Protein AF-A0A9Q4KXS8-F1 (afdb_monomer_lite)

Sequence (69 aa):
MQDSLLRWKTRKRLSAKPGDGLYALAEYKKVIRISIPIKSDGLVLISLEPDGYHEILLKEILSIVHDRF

Foldseek 3Di:
DVVVLVVQVVQVVVCPPVHHDQWDWDDDQFWIWIWGAAPVRDIDIDIDGPPPCVVVVVVVVSCCRVVPD

Structure (mmCIF, N/CA/C/O backbone):
data_AF-A0A9Q4KXS8-F1
#
_entry.id   AF-A0A9Q4KXS8-F1
#
loop_
_atom_site.group_PDB
_atom_site.id
_atom_site.type_symbol
_atom_site.label_atom_id
_atom_site.label_alt_id
_atom_site.label_comp_id
_atom_site.label_asym_id
_atom_site.label_entity_id
_atom_site.label_seq_id
_atom_site.pdbx_PDB_ins_code
_atom_site.Cartn_x
_atom_site.Cartn_y
_atom_site.Cartn_z
_atom_site.occupancy
_atom_site.B_iso_or_equiv
_atom_site.auth_seq_id
_atom_site.auth_comp_id
_atom_site.auth_asym_id
_atom_site.auth_atom_id
_atom_site.pdbx_PDB_model_num
ATOM 1 N N . MET A 1 1 ? 12.554 0.110 5.399 1.00 51.72 1 MET A N 1
ATOM 2 C CA . MET A 1 1 ? 11.487 -0.528 6.209 1.00 51.72 1 MET A CA 1
ATOM 3 C C . MET A 1 1 ? 10.723 0.489 7.067 1.00 51.72 1 MET A C 1
ATOM 5 O O . MET A 1 1 ? 9.502 0.509 6.971 1.00 51.72 1 MET A O 1
ATOM 9 N N . GLN A 1 2 ? 11.406 1.374 7.813 1.00 60.09 2 GLN A N 1
ATOM 10 C CA . GLN A 1 2 ? 10.796 2.400 8.691 1.00 60.09 2 GLN A CA 1
ATOM 11 C C . GLN A 1 2 ? 9.685 3.248 8.023 1.00 60.09 2 GLN A C 1
ATOM 13 O O . GLN A 1 2 ? 8.602 3.406 8.586 1.00 60.09 2 GLN A O 1
ATOM 18 N N . ASP A 1 3 ? 9.888 3.708 6.783 1.00 74.25 3 ASP A N 1
ATOM 19 C CA . ASP A 1 3 ? 8.926 4.598 6.105 1.00 74.25 3 ASP A CA 1
ATOM 20 C C . ASP A 1 3 ? 7.566 3.954 5.815 1.00 74.25 3 ASP A C 1
ATOM 22 O O . ASP A 1 3 ? 6.541 4.633 5.767 1.00 74.25 3 ASP A O 1
ATOM 26 N N . SER A 1 4 ? 7.528 2.639 5.590 1.00 72.12 4 SER A N 1
ATOM 27 C CA . SER A 1 4 ? 6.291 1.959 5.181 1.00 72.12 4 SER A CA 1
ATOM 28 C C . SER A 1 4 ? 5.331 1.785 6.360 1.00 72.12 4 SER A C 1
ATOM 30 O O . SER A 1 4 ? 4.127 1.993 6.207 1.00 72.12 4 SER A O 1
ATOM 32 N N . LEU A 1 5 ? 5.871 1.532 7.558 1.00 81.25 5 LEU A N 1
ATOM 33 C CA . LEU A 1 5 ? 5.091 1.469 8.792 1.00 81.25 5 LEU A CA 1
ATOM 34 C C . LEU A 1 5 ? 4.543 2.846 9.188 1.00 81.25 5 LEU A C 1
ATOM 36 O O . LEU A 1 5 ? 3.371 2.959 9.541 1.00 81.25 5 LEU A O 1
ATOM 40 N N . LEU A 1 6 ? 5.353 3.907 9.090 1.00 87.50 6 LEU A N 1
ATOM 41 C CA . LEU A 1 6 ? 4.901 5.272 9.385 1.00 87.50 6 LEU A CA 1
ATOM 42 C C . LEU A 1 6 ? 3.772 5.717 8.441 1.00 87.50 6 LEU A C 1
ATOM 44 O O . LEU A 1 6 ? 2.780 6.307 8.883 1.00 87.50 6 LEU A O 1
ATOM 48 N N . ARG A 1 7 ? 3.893 5.393 7.146 1.00 85.69 7 ARG A N 1
ATOM 49 C CA . ARG A 1 7 ? 2.836 5.627 6.149 1.00 85.69 7 ARG A CA 1
ATOM 50 C C . ARG A 1 7 ? 1.555 4.885 6.516 1.00 85.69 7 ARG A C 1
ATOM 52 O O . ARG A 1 7 ? 0.484 5.483 6.483 1.00 85.69 7 ARG A O 1
ATOM 59 N N . TRP A 1 8 ? 1.654 3.615 6.907 1.00 88.00 8 TRP A N 1
ATOM 60 C CA . TRP A 1 8 ? 0.490 2.837 7.332 1.00 88.00 8 TRP A CA 1
ATOM 61 C C . TRP A 1 8 ? -0.178 3.410 8.588 1.00 88.00 8 TRP A C 1
ATOM 63 O O . TRP A 1 8 ? -1.382 3.656 8.586 1.00 88.00 8 TRP A O 1
ATOM 73 N N . LYS A 1 9 ? 0.605 3.737 9.623 1.0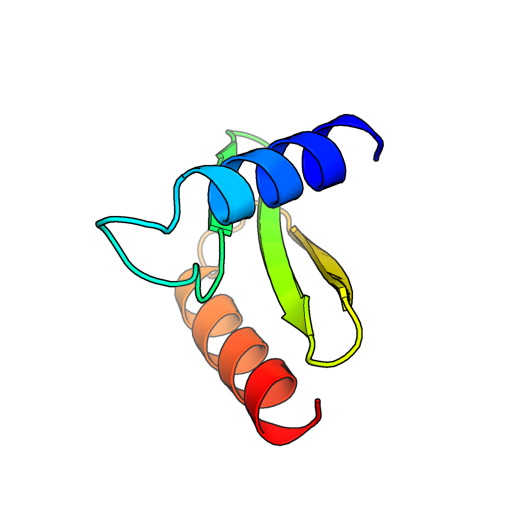0 87.94 9 LYS A N 1
ATOM 74 C CA . LYS A 1 9 ? 0.110 4.396 10.846 1.00 87.94 9 LYS A CA 1
ATOM 75 C C . LYS A 1 9 ? -0.593 5.718 10.547 1.00 87.94 9 LYS A C 1
ATOM 77 O O . LYS A 1 9 ? -1.602 6.043 11.163 1.00 87.94 9 LYS A O 1
ATOM 82 N N . THR A 1 10 ? -0.079 6.477 9.583 1.00 89.94 10 THR A N 1
ATOM 83 C CA . THR A 1 10 ? -0.711 7.726 9.147 1.00 89.94 10 THR A CA 1
ATOM 84 C C . THR A 1 10 ? -2.049 7.470 8.460 1.00 89.94 10 THR A C 1
ATOM 86 O O . THR A 1 10 ? -3.008 8.167 8.771 1.00 89.94 10 THR A O 1
ATOM 89 N N . ARG A 1 11 ? -2.160 6.443 7.605 1.00 88.44 11 ARG A N 1
ATOM 90 C CA . ARG A 1 11 ? -3.449 6.048 7.007 1.00 88.44 11 ARG A CA 1
ATOM 91 C C . ARG A 1 11 ? -4.469 5.631 8.062 1.00 88.44 11 ARG A C 1
ATOM 93 O O . ARG A 1 11 ? -5.591 6.110 8.000 1.00 88.44 11 ARG A O 1
ATOM 100 N N . LYS A 1 12 ? -4.061 4.838 9.063 1.00 87.44 12 LYS A N 1
ATOM 101 C CA . LYS A 1 12 ? -4.929 4.492 10.203 1.00 87.44 12 LYS A CA 1
ATOM 102 C C . LYS A 1 12 ? -5.419 5.740 10.944 1.00 87.44 12 LYS A C 1
ATOM 104 O O . LYS A 1 12 ? -6.592 5.852 11.248 1.00 87.44 12 LYS A O 1
ATOM 109 N N . ARG A 1 13 ? -4.549 6.724 11.196 1.00 90.44 13 ARG A N 1
ATOM 110 C CA . ARG A 1 13 ? -4.950 7.978 11.864 1.00 90.44 13 ARG A CA 1
ATOM 111 C C . ARG A 1 13 ? -5.937 8.809 11.034 1.00 90.44 13 ARG A C 1
ATOM 113 O O . ARG A 1 13 ? -6.739 9.545 11.596 1.00 90.44 13 ARG A O 1
ATOM 120 N N . LEU A 1 14 ? -5.856 8.717 9.710 1.00 90.50 14 LEU A N 1
ATOM 121 C CA . LEU A 1 14 ? -6.698 9.464 8.776 1.00 90.50 14 LEU A CA 1
ATOM 122 C C . LEU A 1 14 ? -7.947 8.679 8.326 1.00 90.50 14 LEU A C 1
ATOM 124 O O . LEU A 1 14 ? -8.662 9.160 7.449 1.00 90.50 14 LEU A O 1
ATOM 128 N N . SER A 1 15 ? -8.236 7.510 8.916 1.00 88.62 15 SER A N 1
ATOM 129 C CA . SER A 1 15 ? -9.365 6.650 8.521 1.00 88.62 15 SER A CA 1
ATOM 130 C C . SER A 1 15 ? -10.735 7.174 8.958 1.00 88.62 15 SER A C 1
ATOM 132 O O . SER A 1 15 ? -11.753 6.700 8.465 1.00 88.62 15 SER A O 1
ATOM 134 N N . ALA A 1 16 ? -10.783 8.206 9.809 1.00 89.69 16 ALA A N 1
ATOM 135 C CA . ALA A 1 16 ? -12.014 8.725 10.415 1.00 89.69 16 ALA A CA 1
ATOM 136 C C . ALA A 1 16 ? -13.141 9.056 9.416 1.00 89.69 16 ALA A C 1
ATOM 138 O O . ALA A 1 16 ? -14.313 8.953 9.760 1.00 89.69 16 ALA A O 1
ATOM 139 N N . LYS A 1 17 ? -12.796 9.466 8.189 1.00 90.44 17 LYS A N 1
ATOM 140 C CA . LYS A 1 17 ? -13.755 9.760 7.114 1.00 90.44 17 LYS A CA 1
ATOM 141 C C . LYS A 1 17 ? -13.812 8.689 6.012 1.00 90.44 17 LYS A C 1
ATOM 143 O O . LYS A 1 17 ? -14.921 8.340 5.621 1.00 90.44 17 LYS A O 1
ATOM 148 N N . PRO A 1 18 ? -12.682 8.188 5.471 1.00 89.56 18 PRO A N 1
ATOM 149 C CA . PRO A 1 18 ? -12.714 7.203 4.386 1.00 89.56 18 PRO A CA 1
ATOM 150 C C . PRO A 1 18 ? -12.953 5.757 4.849 1.00 89.56 18 PRO A C 1
ATOM 152 O O . PRO A 1 18 ? -13.182 4.899 4.002 1.00 89.56 18 PRO A O 1
ATOM 155 N N . GLY A 1 19 ? -12.894 5.476 6.154 1.00 87.44 19 GLY A N 1
ATOM 156 C CA . GLY A 1 19 ? -12.865 4.115 6.684 1.00 87.44 19 GLY A CA 1
ATOM 157 C C . GLY A 1 19 ? -11.460 3.509 6.669 1.00 87.44 19 GLY A C 1
ATOM 158 O O . GLY A 1 19 ? -10.478 4.148 6.270 1.00 87.44 19 GLY A O 1
ATOM 159 N N . ASP A 1 20 ? -11.357 2.273 7.153 1.00 87.38 20 ASP A N 1
ATOM 160 C CA . ASP A 1 20 ? -10.082 1.572 7.273 1.00 87.38 20 ASP A CA 1
ATOM 161 C C . ASP A 1 20 ? -9.510 1.185 5.906 1.00 87.38 20 ASP A C 1
ATOM 163 O O . ASP A 1 20 ? -10.207 0.720 5.005 1.00 87.38 20 ASP A O 1
ATOM 167 N N . GLY A 1 21 ? -8.200 1.379 5.747 1.00 86.06 21 GLY A N 1
ATOM 168 C CA . GLY A 1 21 ? -7.508 0.994 4.524 1.00 86.06 21 GLY A CA 1
ATOM 169 C C . GLY A 1 21 ? -7.475 -0.526 4.369 1.00 86.06 21 GLY A C 1
ATOM 170 O O . GLY A 1 21 ? -7.003 -1.219 5.265 1.00 86.06 21 GLY A O 1
ATOM 171 N N . LEU A 1 22 ? -7.905 -1.027 3.211 1.00 87.50 22 LEU A N 1
ATOM 172 C CA . LEU A 1 22 ? -7.843 -2.457 2.881 1.00 87.50 22 LEU A CA 1
ATOM 173 C C . LEU A 1 22 ? -6.427 -2.887 2.482 1.00 87.50 22 LEU A C 1
ATOM 175 O O . LEU A 1 22 ? -5.935 -3.923 2.904 1.00 87.50 22 LEU A O 1
ATOM 179 N N . TYR A 1 23 ? -5.748 -2.067 1.685 1.00 89.69 23 TYR A N 1
ATOM 180 C CA . TYR A 1 23 ? -4.347 -2.227 1.306 1.00 89.69 23 TYR A CA 1
ATOM 181 C C . TYR A 1 23 ? -3.819 -0.894 0.765 1.00 89.69 23 TYR A C 1
ATOM 183 O O . TYR A 1 23 ? -4.574 0.051 0.527 1.00 89.69 23 TYR A O 1
ATOM 191 N N . ALA A 1 24 ? -2.508 -0.795 0.565 1.00 89.31 24 ALA A N 1
ATOM 192 C CA . ALA A 1 24 ? -1.893 0.314 -0.151 1.00 89.31 24 ALA A CA 1
ATOM 193 C C . ALA A 1 24 ? -0.936 -0.206 -1.223 1.00 89.31 24 ALA A C 1
ATOM 195 O O . ALA A 1 24 ? -0.040 -0.989 -0.912 1.00 89.31 24 ALA A O 1
ATOM 196 N N . LEU A 1 25 ? -1.097 0.283 -2.452 1.00 89.25 25 LEU A N 1
ATOM 197 C CA . LEU A 1 25 ? -0.209 0.028 -3.583 1.00 89.25 25 LEU A CA 1
ATOM 198 C C . LEU A 1 25 ? 0.616 1.286 -3.875 1.00 89.25 25 LEU A C 1
ATOM 200 O O . LEU A 1 25 ? 0.088 2.399 -3.874 1.00 89.25 25 LEU A O 1
ATOM 204 N N . ALA A 1 26 ? 1.909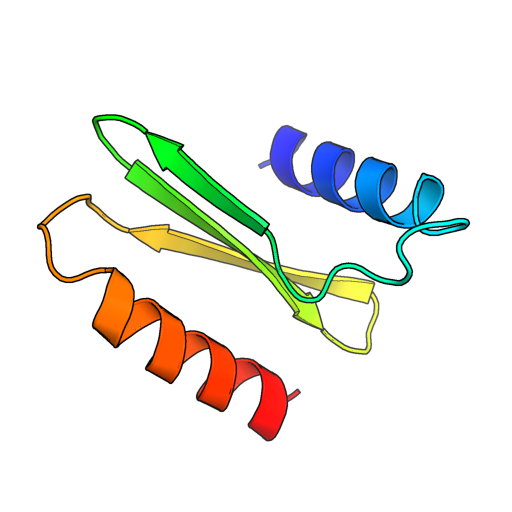 1.115 -4.114 1.00 88.56 26 ALA A N 1
ATOM 205 C CA . ALA A 1 26 ? 2.774 2.155 -4.644 1.00 88.56 26 ALA A CA 1
ATOM 206 C C . ALA A 1 26 ? 3.633 1.563 -5.757 1.00 88.56 26 ALA A C 1
ATOM 208 O O . ALA A 1 26 ? 4.497 0.724 -5.500 1.00 88.56 26 ALA A O 1
ATOM 209 N N . GLU A 1 27 ? 3.394 2.015 -6.979 1.00 87.56 27 GLU A N 1
ATOM 210 C CA . GLU A 1 27 ? 4.165 1.629 -8.150 1.00 87.56 27 GLU A CA 1
ATOM 211 C C . GLU A 1 27 ? 5.255 2.667 -8.421 1.00 87.56 27 GLU A C 1
ATOM 213 O O . GLU A 1 27 ? 5.013 3.872 -8.507 1.00 87.56 27 GLU A O 1
ATOM 218 N N . TYR A 1 28 ? 6.489 2.186 -8.512 1.00 87.81 28 TYR A N 1
ATOM 219 C CA . TYR A 1 28 ? 7.660 2.954 -8.897 1.00 87.81 28 TYR A CA 1
ATOM 220 C C . TYR A 1 28 ? 8.249 2.327 -10.155 1.00 87.81 28 TYR A C 1
ATOM 222 O O . TYR A 1 28 ? 8.131 1.125 -10.368 1.00 87.81 28 TYR A O 1
ATOM 230 N N . LYS A 1 29 ? 9.024 3.108 -10.914 1.00 87.50 29 LYS A N 1
ATOM 231 C CA . LY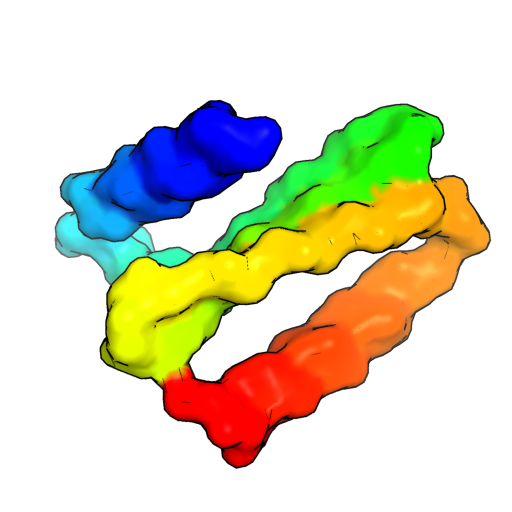S A 1 29 ? 9.694 2.652 -12.150 1.00 87.50 29 LYS A CA 1
ATOM 232 C C . LYS A 1 29 ? 10.505 1.352 -12.022 1.00 87.50 29 LYS A C 1
ATOM 234 O O . LYS A 1 29 ? 10.838 0.757 -13.034 1.00 87.50 29 LYS A O 1
ATOM 239 N N . LYS A 1 30 ? 10.904 0.971 -10.806 1.00 88.88 30 LYS A N 1
ATOM 240 C CA . LYS A 1 30 ? 11.752 -0.199 -10.535 1.00 88.88 30 LYS A CA 1
ATOM 241 C C . LYS A 1 30 ? 11.144 -1.197 -9.557 1.00 88.88 30 LYS A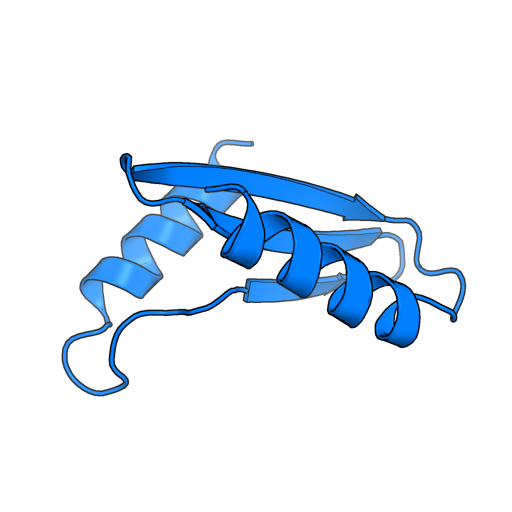 C 1
ATOM 243 O O . LYS A 1 30 ? 11.725 -2.252 -9.356 1.00 88.88 30 LYS A O 1
ATOM 248 N N . VAL A 1 31 ? 10.054 -0.846 -8.877 1.00 89.19 31 VAL A N 1
ATOM 249 C CA . VAL A 1 31 ? 9.487 -1.697 -7.827 1.00 89.19 31 VAL A CA 1
ATOM 250 C C . V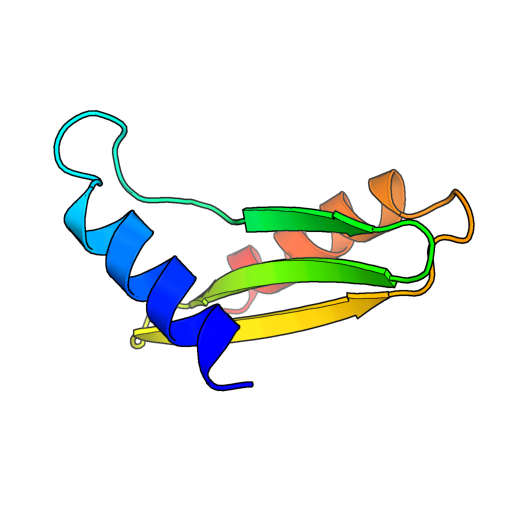AL A 1 31 ? 8.030 -1.346 -7.593 1.00 89.19 31 VAL A C 1
ATOM 252 O O . VAL A 1 31 ? 7.673 -0.176 -7.480 1.00 89.19 31 VAL A O 1
ATOM 255 N N . ILE A 1 32 ? 7.205 -2.365 -7.439 1.00 89.12 32 ILE A N 1
ATOM 256 C CA . ILE A 1 32 ? 5.837 -2.246 -6.959 1.00 89.12 32 ILE A CA 1
ATOM 257 C C . ILE A 1 32 ? 5.830 -2.672 -5.498 1.00 89.12 32 ILE A C 1
ATOM 259 O O . ILE A 1 32 ? 6.375 -3.715 -5.146 1.00 89.12 32 ILE A O 1
ATOM 263 N N . ARG A 1 33 ? 5.242 -1.855 -4.623 1.00 90.12 33 ARG A N 1
ATOM 264 C CA . ARG A 1 33 ? 5.103 -2.166 -3.198 1.00 90.12 33 ARG A CA 1
ATOM 265 C C . ARG A 1 33 ? 3.648 -2.259 -2.801 1.00 90.12 33 ARG A C 1
ATOM 267 O O . ARG A 1 33 ? 2.892 -1.314 -3.015 1.00 90.12 33 ARG A O 1
ATOM 274 N N . ILE A 1 34 ? 3.303 -3.351 -2.132 1.00 90.38 34 ILE A N 1
ATOM 275 C CA . ILE A 1 34 ? 1.974 -3.596 -1.579 1.00 90.38 34 ILE A CA 1
ATOM 276 C C . ILE A 1 34 ? 2.109 -3.686 -0.058 1.00 90.38 34 ILE A C 1
ATOM 278 O O . ILE A 1 34 ? 2.983 -4.381 0.458 1.00 90.38 34 ILE A O 1
ATOM 282 N N . SER A 1 35 ? 1.281 -2.937 0.667 1.00 90.81 35 SER A N 1
ATOM 283 C CA . SER A 1 35 ? 1.180 -2.989 2.130 1.00 90.81 35 SER A CA 1
ATOM 284 C C . SER A 1 35 ? -0.225 -3.433 2.519 1.00 90.81 35 SER A C 1
ATOM 286 O O . SER A 1 35 ? -1.181 -2.757 2.139 1.00 90.81 35 SER A O 1
ATOM 288 N N . ILE A 1 36 ? -0.346 -4.532 3.264 1.00 90.19 36 ILE A N 1
ATOM 289 C CA . ILE A 1 36 ? -1.639 -5.130 3.6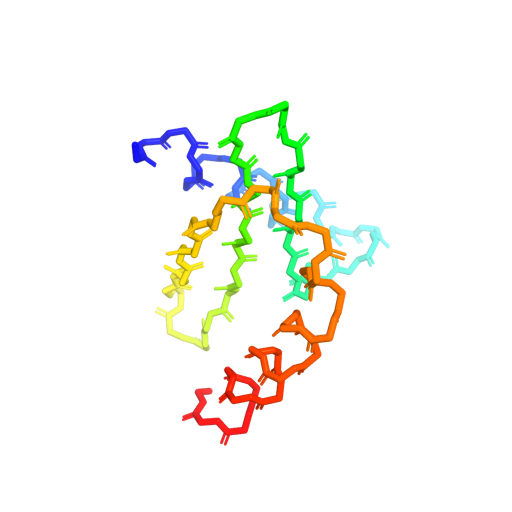29 1.00 90.19 36 ILE A CA 1
ATOM 290 C C . ILE A 1 36 ? -1.693 -5.313 5.152 1.00 90.19 36 ILE A C 1
ATOM 292 O O . ILE A 1 36 ? -0.784 -5.938 5.711 1.00 90.19 36 ILE A O 1
ATOM 296 N N . PRO A 1 37 ? -2.689 -4.740 5.848 1.00 87.56 37 PRO A N 1
ATOM 297 C CA . PRO A 1 37 ? -2.886 -4.985 7.270 1.00 87.56 37 PRO A CA 1
ATOM 298 C C . PRO A 1 37 ? -3.349 -6.421 7.515 1.00 87.56 37 PRO A C 1
ATOM 300 O O . PRO A 1 37 ? -4.124 -6.970 6.740 1.00 87.56 37 PRO A O 1
ATOM 303 N N . ILE A 1 38 ? -2.929 -6.995 8.637 1.00 86.62 38 ILE A N 1
ATOM 304 C CA . ILE A 1 38 ? -3.488 -8.246 9.169 1.00 86.62 38 ILE A CA 1
ATOM 305 C C . ILE A 1 38 ? -4.090 -7.988 10.555 1.00 86.62 38 ILE A C 1
ATOM 307 O O . ILE A 1 38 ? -3.742 -6.997 11.206 1.00 86.62 38 ILE A O 1
ATOM 311 N N . LYS A 1 39 ? -5.005 -8.857 11.011 1.00 74.94 39 LYS A N 1
ATOM 312 C CA . LYS A 1 39 ? -5.856 -8.625 12.199 1.00 74.94 39 LYS A CA 1
ATOM 313 C C . LYS A 1 39 ? -5.096 -8.287 13.496 1.00 74.94 39 LYS A C 1
ATOM 315 O O . LYS A 1 39 ? -5.664 -7.656 14.378 1.00 74.94 39 LYS A O 1
ATOM 320 N N . SER A 1 40 ? -3.822 -8.658 13.617 1.00 73.62 40 SER A N 1
ATOM 321 C CA . SER A 1 40 ? -2.988 -8.508 14.821 1.00 73.62 40 SER A CA 1
ATOM 322 C C . SER A 1 40 ? -2.077 -7.268 14.829 1.00 73.62 40 SER A C 1
ATOM 324 O O . SER A 1 40 ? -0.952 -7.331 15.319 1.00 73.62 40 SER A O 1
ATOM 326 N N . ASP A 1 41 ? -2.509 -6.151 14.232 1.00 73.38 41 ASP A N 1
ATOM 327 C CA . ASP A 1 41 ? -1.682 -4.942 14.018 1.00 73.38 41 ASP A CA 1
ATOM 328 C C . ASP A 1 41 ? -0.407 -5.159 13.177 1.00 73.38 41 ASP A C 1
ATOM 330 O O . ASP A 1 41 ? 0.383 -4.233 12.959 1.00 73.38 41 ASP A O 1
ATOM 334 N N . GLY A 1 42 ? -0.237 -6.365 12.637 1.00 83.31 42 GLY A N 1
ATOM 335 C CA . GLY A 1 42 ? 0.807 -6.693 11.687 1.00 83.31 42 GLY A CA 1
ATOM 336 C C . GLY A 1 42 ? 0.583 -6.021 10.335 1.00 83.31 42 GLY A C 1
ATOM 337 O O . GLY A 1 42 ? -0.528 -5.634 9.959 1.00 83.31 42 GLY A O 1
ATOM 338 N N . LEU A 1 43 ? 1.674 -5.897 9.585 1.00 87.81 43 LEU A N 1
ATOM 339 C CA . LEU A 1 43 ? 1.673 -5.351 8.235 1.00 87.81 43 LEU A CA 1
ATOM 340 C C . LEU A 1 43 ? 2.496 -6.266 7.332 1.00 87.81 43 LEU A C 1
ATOM 342 O O . LEU A 1 43 ? 3.701 -6.417 7.535 1.00 87.81 43 LEU A O 1
ATOM 346 N N . VAL A 1 44 ? 1.853 -6.837 6.319 1.00 88.81 44 VAL A N 1
ATOM 347 C CA . VAL A 1 44 ? 2.535 -7.567 5.251 1.00 88.81 44 VAL A CA 1
ATOM 348 C C . VAL A 1 44 ? 3.051 -6.553 4.236 1.00 88.81 44 VAL A C 1
ATOM 350 O O . VAL A 1 44 ? 2.317 -5.668 3.792 1.00 88.81 44 VAL A O 1
ATOM 353 N N . LEU A 1 45 ? 4.332 -6.670 3.888 1.00 89.56 45 LEU A N 1
ATOM 354 C CA . LEU A 1 45 ? 5.012 -5.831 2.907 1.00 89.56 45 LEU A CA 1
ATOM 355 C C . LEU A 1 45 ? 5.514 -6.712 1.771 1.00 89.56 45 LEU A C 1
ATOM 357 O O . LEU A 1 45 ? 6.391 -7.546 1.978 1.00 89.56 45 LEU A O 1
ATOM 361 N N . ILE A 1 46 ? 4.984 -6.494 0.574 1.00 88.00 46 ILE A N 1
ATOM 362 C CA . ILE A 1 46 ? 5.371 -7.226 -0.632 1.00 88.00 46 ILE A CA 1
ATOM 363 C C . ILE A 1 46 ? 6.050 -6.237 -1.570 1.00 88.00 46 ILE A C 1
ATOM 365 O O . ILE A 1 46 ? 5.551 -5.130 -1.774 1.00 88.00 46 ILE A O 1
ATOM 369 N N . SER A 1 47 ? 7.212 -6.616 -2.099 1.00 88.31 47 SER A N 1
ATOM 370 C CA . SER A 1 47 ? 7.928 -5.863 -3.131 1.00 88.31 47 SER A CA 1
ATOM 371 C C . SER A 1 47 ? 8.078 -6.747 -4.359 1.00 88.31 47 SER A C 1
ATOM 373 O O . SER A 1 47 ? 8.543 -7.876 -4.238 1.00 88.31 47 SER A O 1
ATOM 375 N N . LEU A 1 48 ? 7.668 -6.232 -5.510 1.00 86.69 48 LEU A N 1
ATOM 376 C CA . LEU A 1 48 ? 7.664 -6.928 -6.792 1.00 86.69 48 LEU A CA 1
ATOM 377 C C . LEU A 1 48 ? 8.438 -6.094 -7.806 1.00 86.69 48 LEU A C 1
ATOM 379 O O . LEU A 1 48 ? 8.464 -4.863 -7.707 1.00 86.69 48 LEU A O 1
ATOM 383 N N . GLU A 1 49 ? 9.037 -6.742 -8.793 1.00 85.75 49 GLU A N 1
ATOM 384 C CA . GLU A 1 49 ? 9.547 -6.037 -9.964 1.00 85.75 49 GLU A CA 1
ATOM 385 C C . GLU A 1 49 ? 8.375 -5.631 -10.878 1.00 85.75 49 GLU A C 1
ATOM 387 O O . GLU A 1 49 ? 7.381 -6.353 -10.962 1.00 85.75 49 GLU A O 1
ATOM 392 N N . PRO A 1 50 ? 8.433 -4.458 -11.528 1.00 80.12 50 PRO A N 1
ATOM 393 C CA . PRO A 1 50 ? 7.416 -4.027 -12.476 1.00 80.12 50 PRO A CA 1
ATOM 394 C C . PRO A 1 50 ? 7.640 -4.748 -13.813 1.00 80.12 50 PRO A C 1
ATOM 396 O O . PRO A 1 50 ? 8.295 -4.227 -14.710 1.00 80.12 50 PRO A O 1
ATOM 399 N N . ASP A 1 51 ? 7.118 -5.968 -13.924 1.00 74.00 51 ASP A N 1
ATOM 400 C CA . ASP A 1 51 ? 7.245 -6.849 -15.097 1.00 74.00 51 ASP A CA 1
ATOM 401 C C . ASP A 1 51 ? 5.968 -6.918 -15.962 1.00 74.00 51 ASP A C 1
ATOM 403 O O . ASP A 1 51 ? 5.898 -7.671 -16.931 1.00 74.00 51 ASP A O 1
ATOM 407 N N . GLY A 1 52 ? 4.962 -6.095 -15.643 1.00 66.75 52 GLY A N 1
ATOM 408 C CA . GLY A 1 52 ? 3.738 -5.930 -16.435 1.00 66.75 52 GLY A CA 1
ATOM 409 C C . GLY A 1 52 ? 2.575 -6.874 -16.093 1.00 66.75 52 GLY A C 1
ATOM 410 O O . GLY A 1 52 ? 1.486 -6.658 -16.613 1.00 66.75 52 GLY A O 1
ATOM 411 N N . TYR A 1 53 ? 2.741 -7.850 -15.188 1.00 69.25 53 TYR A N 1
ATOM 412 C CA . TYR A 1 53 ? 1.674 -8.806 -14.806 1.00 69.25 53 TYR A CA 1
ATOM 413 C C . TYR A 1 53 ? 1.134 -8.617 -13.379 1.00 69.25 53 TYR A C 1
ATOM 415 O O . TYR A 1 53 ? 0.392 -9.447 -12.846 1.00 69.25 53 TYR A O 1
ATOM 423 N N . HIS A 1 54 ? 1.487 -7.503 -12.745 1.00 70.88 54 HIS A N 1
ATOM 424 C CA . HIS A 1 54 ? 1.230 -7.262 -11.329 1.00 70.88 54 HIS A CA 1
ATOM 425 C C . HIS A 1 54 ? -0.261 -7.172 -10.956 1.00 70.88 54 HIS A C 1
ATOM 427 O O . HIS A 1 54 ? -0.603 -7.432 -9.805 1.00 70.88 54 HIS A O 1
ATOM 433 N N . GLU A 1 55 ? -1.162 -6.847 -11.891 1.00 70.56 55 GLU A N 1
ATOM 434 C CA . GLU A 1 55 ? -2.606 -6.776 -11.614 1.00 70.56 55 GLU A CA 1
ATOM 435 C C . GLU A 1 55 ? -3.223 -8.145 -11.290 1.00 70.56 55 GLU A C 1
ATOM 437 O O . GLU A 1 55 ? -4.039 -8.258 -10.371 1.00 70.56 55 GLU A O 1
ATOM 442 N N . ILE A 1 56 ? -2.815 -9.195 -12.013 1.00 75.44 56 ILE A N 1
ATOM 443 C CA . ILE A 1 56 ? -3.269 -10.573 -11.766 1.00 75.44 56 ILE A CA 1
ATOM 444 C C . ILE A 1 56 ? -2.719 -11.039 -10.417 1.00 75.44 56 ILE A C 1
ATOM 446 O O . ILE A 1 56 ? -3.460 -11.544 -9.575 1.00 75.44 56 ILE A O 1
ATOM 450 N N . LEU A 1 57 ? -1.430 -10.779 -10.180 1.00 79.94 57 LEU A N 1
ATOM 451 C CA . LEU A 1 57 ? -0.754 -11.144 -8.941 1.00 79.94 57 LEU A CA 1
ATOM 452 C C . LEU A 1 57 ? -1.381 -10.457 -7.716 1.00 79.94 57 LEU A C 1
ATOM 454 O O . LEU A 1 57 ? -1.514 -11.072 -6.662 1.00 79.94 57 LEU A O 1
ATOM 458 N N . LEU A 1 58 ? -1.801 -9.193 -7.849 1.00 78.38 58 LEU A N 1
ATOM 459 C CA . LEU A 1 58 ? -2.430 -8.438 -6.766 1.00 78.38 58 LEU A CA 1
ATOM 460 C C . LEU A 1 58 ? -3.737 -9.091 -6.300 1.00 78.38 58 LEU A C 1
ATOM 462 O O . LEU A 1 58 ? -3.965 -9.172 -5.094 1.00 78.38 58 LEU A O 1
ATOM 466 N N . LYS A 1 59 ? -4.581 -9.570 -7.224 1.00 81.69 59 LYS A N 1
ATOM 467 C CA . LYS A 1 59 ? -5.839 -10.248 -6.866 1.00 81.69 59 LYS A CA 1
ATOM 468 C C . LYS A 1 59 ? -5.586 -11.527 -6.070 1.00 81.69 59 LYS A C 1
ATOM 470 O O . LYS A 1 59 ? -6.198 -11.711 -5.020 1.00 81.69 59 LYS A O 1
ATOM 475 N N . GLU A 1 60 ? -4.649 -12.354 -6.526 1.00 84.06 60 GLU A N 1
ATOM 476 C CA . GLU A 1 60 ? -4.259 -13.594 -5.842 1.00 84.06 60 GLU A CA 1
ATOM 477 C C . GLU A 1 60 ? -3.683 -13.313 -4.446 1.00 84.06 60 GLU A C 1
ATOM 479 O O . GLU A 1 60 ? -4.083 -13.927 -3.456 1.00 84.06 60 GLU A O 1
ATOM 484 N N . ILE A 1 61 ? -2.793 -12.319 -4.340 1.00 84.81 61 ILE A N 1
ATOM 485 C CA . ILE A 1 61 ? -2.206 -11.885 -3.067 1.00 84.81 61 ILE A CA 1
ATOM 486 C C . ILE A 1 61 ? -3.294 -11.446 -2.084 1.00 84.81 61 ILE A C 1
ATOM 488 O O . ILE A 1 61 ? -3.263 -11.843 -0.920 1.00 84.81 61 ILE A O 1
ATOM 492 N N . LEU A 1 62 ? -4.245 -10.623 -2.532 1.00 81.00 62 LEU A N 1
ATOM 493 C CA . LEU A 1 62 ? -5.323 -10.138 -1.673 1.00 81.00 62 LEU A CA 1
ATOM 494 C C . LEU A 1 62 ? -6.233 -11.280 -1.211 1.00 81.00 62 LEU A C 1
ATOM 496 O O . LEU A 1 62 ? -6.587 -11.304 -0.034 1.00 81.00 62 LEU A O 1
ATOM 500 N N . SER A 1 63 ? -6.554 -12.240 -2.088 1.00 83.62 63 SER A N 1
ATOM 501 C CA . SER A 1 63 ? -7.331 -13.430 -1.710 1.00 83.62 63 SER A CA 1
ATOM 502 C C . SER A 1 63 ? -6.622 -14.222 -0.615 1.00 83.62 63 SER A C 1
ATOM 504 O O . SER A 1 63 ? -7.200 -14.482 0.433 1.00 83.62 63 SER A O 1
ATOM 506 N N . ILE A 1 64 ? -5.334 -14.532 -0.801 1.00 80.56 64 ILE A N 1
ATOM 507 C CA . ILE A 1 64 ? -4.560 -15.307 0.176 1.00 80.56 64 ILE A CA 1
ATOM 508 C C . ILE A 1 64 ? -4.481 -14.579 1.519 1.00 80.56 64 ILE A C 1
ATOM 510 O O . ILE A 1 64 ? -4.630 -15.209 2.564 1.00 80.56 64 ILE A O 1
ATOM 514 N N . VAL A 1 65 ? -4.225 -13.268 1.515 1.00 80.56 65 VAL A N 1
ATOM 515 C CA . VAL A 1 65 ? -4.052 -12.517 2.764 1.00 80.56 65 VAL A CA 1
ATOM 516 C C . VAL A 1 65 ? -5.373 -12.372 3.519 1.00 80.56 65 VAL A C 1
ATOM 518 O O . VAL A 1 65 ? -5.369 -12.536 4.735 1.00 80.56 65 VAL A O 1
ATOM 521 N N . HIS A 1 66 ? -6.490 -12.127 2.828 1.00 75.75 66 HIS A N 1
ATOM 522 C CA . HIS A 1 66 ? -7.804 -12.037 3.471 1.00 75.75 66 HIS A CA 1
ATOM 523 C C . HIS A 1 66 ? -8.352 -13.395 3.936 1.00 75.75 66 HIS A C 1
ATOM 525 O O . HIS A 1 66 ? -8.996 -13.450 4.981 1.00 75.75 66 HIS A O 1
ATOM 531 N N . ASP A 1 67 ? -8.093 -14.483 3.205 1.00 75.06 67 ASP A N 1
ATOM 532 C CA . ASP A 1 67 ? -8.608 -15.813 3.560 1.00 75.06 67 ASP A CA 1
ATOM 533 C C . ASP A 1 67 ? -7.810 -16.475 4.695 1.00 75.06 67 ASP A C 1
ATOM 535 O O . ASP A 1 67 ? -8.335 -17.316 5.427 1.00 75.06 67 ASP A O 1
ATOM 539 N N . ARG A 1 68 ? -6.521 -16.135 4.842 1.00 60.44 68 ARG A N 1
ATOM 540 C CA . ARG A 1 68 ? -5.608 -16.794 5.796 1.00 60.44 68 ARG A CA 1
ATOM 541 C C . ARG A 1 68 ? -5.420 -16.045 7.117 1.00 60.44 68 ARG A C 1
ATOM 543 O O . ARG A 1 68 ? -5.054 -16.698 8.094 1.00 60.44 68 ARG A O 1
ATOM 550 N N . PHE A 1 69 ? -5.600 -14.722 7.156 1.00 56.53 69 PHE A N 1
ATOM 551 C CA . PHE A 1 69 ? -5.260 -13.875 8.312 1.00 56.53 69 PHE A CA 1
ATOM 552 C C . PHE A 1 69 ? -6.451 -13.036 8.791 1.00 56.53 69 PHE A C 1
ATOM 554 O O . PHE A 1 69 ? -6.595 -12.823 10.015 1.00 56.53 69 PHE A O 1
#

Radius of gyration: 12.48 Å; chains: 1; bounding box: 26×27×31 Å

pLDDT: mean 82.52, std 8.92, range [51.72, 90.81]

Secondary structure (DSSP, 8-state):
-HHHHHHHHHHHHTTTTT---S-EEEEETTEEEEEEE-TTS-EEEEEE---S-HHHHHHHHHHHHHHH-